Protein AF-A0A4R4U5Y3-F1 (afdb_monomer_lite)

Structure (mmCIF, N/CA/C/O backbone):
data_AF-A0A4R4U5Y3-F1
#
_entry.id   AF-A0A4R4U5Y3-F1
#
loop_
_atom_site.group_PDB
_atom_site.id
_atom_site.type_symbol
_atom_site.label_atom_id
_atom_site.label_alt_id
_atom_site.label_comp_id
_atom_site.label_asym_id
_atom_site.label_entity_id
_atom_site.label_seq_id
_atom_site.pdbx_PDB_ins_code
_atom_site.Cartn_x
_atom_site.Cartn_y
_atom_site.Cartn_z
_atom_site.occupancy
_atom_site.B_iso_or_equiv
_atom_site.auth_seq_id
_atom_site.auth_comp_id
_atom_site.auth_asym_id
_atom_site.auth_atom_id
_atom_site.pdbx_PDB_model_num
ATOM 1 N N . MET A 1 1 ? 11.637 7.523 0.044 1.00 43.84 1 MET A N 1
ATOM 2 C CA . MET A 1 1 ? 11.996 8.272 -1.192 1.00 43.84 1 MET A CA 1
ATOM 3 C C . MET A 1 1 ? 10.983 7.950 -2.292 1.00 43.84 1 MET A C 1
ATOM 5 O O . MET A 1 1 ? 10.682 6.785 -2.501 1.00 43.84 1 MET A O 1
ATOM 9 N N . THR A 1 2 ? 10.371 8.948 -2.945 1.00 49.78 2 THR A N 1
ATOM 10 C CA . THR A 1 2 ? 9.239 8.709 -3.867 1.00 49.78 2 THR A CA 1
ATOM 11 C C . THR A 1 2 ? 9.699 8.485 -5.299 1.00 49.78 2 THR A C 1
ATOM 13 O O . THR A 1 2 ? 10.285 9.384 -5.891 1.00 49.78 2 THR A O 1
ATOM 16 N N . THR A 1 3 ? 9.342 7.348 -5.886 1.00 54.62 3 THR A N 1
ATOM 17 C CA . THR A 1 3 ? 9.587 7.031 -7.296 1.00 54.62 3 THR A CA 1
ATOM 18 C C . THR A 1 3 ? 8.399 7.471 -8.179 1.00 54.62 3 THR A C 1
ATOM 20 O O . THR A 1 3 ? 7.391 6.771 -8.195 1.00 54.62 3 THR A O 1
ATOM 23 N N . PRO A 1 4 ? 8.423 8.617 -8.894 1.00 60.88 4 PRO A N 1
ATOM 24 C CA . PRO A 1 4 ? 7.321 9.081 -9.745 1.00 60.88 4 PRO A CA 1
ATOM 25 C C . PRO A 1 4 ? 7.152 8.284 -11.045 1.00 60.88 4 PRO A C 1
ATOM 27 O O . PRO A 1 4 ? 6.070 8.320 -11.642 1.00 60.88 4 PRO A O 1
ATOM 30 N N . HIS A 1 5 ? 8.176 7.550 -11.487 1.00 66.00 5 HIS A N 1
ATOM 31 C CA . HIS A 1 5 ? 8.133 6.835 -12.757 1.00 66.00 5 HIS A CA 1
ATOM 32 C C . HIS A 1 5 ? 8.669 5.411 -12.635 1.00 66.00 5 HIS A C 1
ATOM 34 O O . HIS A 1 5 ? 9.727 5.165 -12.059 1.00 66.00 5 HIS A O 1
ATOM 40 N N . LEU A 1 6 ? 7.936 4.468 -13.220 1.00 73.81 6 LEU A N 1
ATOM 41 C CA . LEU A 1 6 ? 8.392 3.098 -13.410 1.00 73.81 6 LEU A CA 1
ATOM 42 C C . LEU A 1 6 ? 8.725 2.919 -14.882 1.00 73.81 6 LEU A C 1
ATOM 44 O O . LEU A 1 6 ? 7.909 3.244 -15.744 1.00 73.81 6 LEU A O 1
ATOM 48 N N . ILE A 1 7 ? 9.900 2.382 -15.186 1.00 75.06 7 ILE A N 1
ATOM 49 C CA . ILE A 1 7 ? 10.218 1.969 -16.551 1.00 75.06 7 ILE A CA 1
ATOM 50 C C . ILE A 1 7 ? 10.124 0.459 -16.607 1.00 75.06 7 ILE A C 1
ATOM 52 O O . ILE A 1 7 ? 10.766 -0.237 -15.820 1.00 75.06 7 ILE A O 1
ATOM 56 N N . ARG A 1 8 ? 9.327 -0.045 -17.544 1.00 81.44 8 ARG A N 1
ATOM 57 C CA . ARG A 1 8 ? 9.173 -1.473 -17.797 1.00 81.44 8 ARG A CA 1
ATOM 58 C C . ARG A 1 8 ? 9.559 -1.780 -19.230 1.00 81.44 8 ARG A C 1
ATOM 60 O O . ARG A 1 8 ? 9.204 -1.033 -20.130 1.00 81.44 8 ARG A O 1
ATOM 67 N N . GLY A 1 9 ? 10.221 -2.901 -19.462 1.00 79.31 9 GLY A N 1
ATOM 68 C CA . GLY A 1 9 ? 10.501 -3.350 -20.819 1.00 79.31 9 GLY A CA 1
ATOM 69 C C . GLY A 1 9 ? 10.700 -4.853 -20.900 1.00 79.31 9 GLY A C 1
ATOM 70 O O . GLY A 1 9 ? 11.025 -5.511 -19.906 1.00 79.31 9 GLY A O 1
ATOM 71 N N . THR A 1 10 ? 10.458 -5.401 -22.086 1.00 81.50 10 THR A N 1
ATOM 72 C CA . THR A 1 10 ? 10.591 -6.836 -22.352 1.00 81.50 10 THR A CA 1
ATOM 73 C C . THR A 1 10 ? 12.042 -7.167 -22.667 1.00 81.50 10 THR A C 1
ATOM 75 O O . THR A 1 10 ? 12.634 -6.581 -23.571 1.00 81.50 10 THR A O 1
ATOM 78 N N . VAL A 1 11 ? 12.613 -8.120 -21.932 1.00 77.62 11 VAL A N 1
ATOM 79 C CA . VAL A 1 11 ? 13.989 -8.571 -22.160 1.00 77.62 11 VAL A CA 1
ATOM 80 C C . VAL A 1 11 ? 14.019 -9.481 -23.395 1.00 77.62 11 VAL A C 1
ATOM 82 O O . VAL A 1 11 ? 13.222 -10.426 -23.443 1.00 77.62 11 VAL A O 1
ATOM 85 N N . PRO A 1 12 ? 14.912 -9.242 -24.378 1.00 75.69 12 PRO A N 1
ATOM 86 C CA . PRO A 1 12 ? 15.042 -10.107 -25.546 1.00 75.69 12 PRO A CA 1
ATOM 87 C C . PRO A 1 12 ? 15.256 -11.574 -25.155 1.00 75.69 12 PRO A C 1
ATOM 89 O O . PRO A 1 12 ? 15.931 -11.849 -24.157 1.00 75.69 12 PRO A O 1
ATOM 92 N N . PRO A 1 13 ? 14.713 -12.531 -25.929 1.00 75.94 13 PRO A N 1
ATOM 93 C CA . PRO A 1 13 ? 14.788 -13.948 -25.590 1.00 75.94 13 PRO A CA 1
ATOM 94 C C . PRO A 1 13 ? 16.227 -14.468 -25.513 1.00 75.94 13 PRO A C 1
ATOM 96 O O . PRO A 1 13 ? 16.478 -15.349 -24.689 1.00 75.94 13 PRO A O 1
ATOM 99 N N . ASP A 1 14 ? 17.131 -13.867 -26.291 1.00 79.19 14 ASP A N 1
ATOM 100 C CA . ASP A 1 14 ? 18.541 -14.248 -26.437 1.00 79.19 14 ASP A CA 1
ATOM 101 C C . ASP A 1 14 ? 19.476 -13.468 -25.495 1.00 79.19 14 ASP A C 1
ATOM 103 O O . ASP A 1 14 ? 20.690 -13.662 -25.504 1.00 79.19 14 ASP A O 1
ATOM 107 N N . SER A 1 15 ? 18.932 -12.557 -24.678 1.00 69.81 15 SER A N 1
ATOM 108 C CA . SER A 1 15 ? 19.740 -11.742 -23.772 1.00 69.81 15 SER A CA 1
ATOM 109 C C . SER A 1 15 ? 20.135 -12.535 -22.519 1.00 69.81 15 SER A C 1
ATOM 111 O O . SER A 1 15 ? 19.254 -13.069 -21.835 1.00 69.81 15 SER A O 1
ATOM 113 N N . PRO A 1 16 ? 21.425 -12.555 -22.126 1.00 72.12 16 PRO A N 1
ATOM 114 C CA . PRO A 1 16 ? 21.863 -13.201 -20.886 1.00 72.12 16 PRO A CA 1
ATOM 115 C C . PRO A 1 16 ? 21.221 -12.569 -19.639 1.00 72.12 16 PRO A C 1
ATOM 117 O O . PRO A 1 16 ? 21.043 -13.235 -18.620 1.00 72.12 16 PRO A O 1
ATOM 120 N N . LEU A 1 17 ? 20.771 -11.311 -19.735 1.00 71.56 17 LEU A N 1
ATOM 121 C CA . LEU A 1 17 ? 20.049 -10.614 -18.667 1.00 71.56 17 LEU A CA 1
ATOM 122 C C . LEU A 1 17 ? 18.703 -11.262 -18.328 1.00 71.56 17 LEU A C 1
ATOM 124 O O . LEU A 1 17 ? 18.177 -11.029 -17.243 1.00 71.56 17 LEU A O 1
ATOM 128 N N . ARG A 1 18 ? 18.156 -12.110 -19.206 1.00 75.75 18 ARG A N 1
ATOM 129 C CA . ARG A 1 18 ? 16.898 -12.823 -18.965 1.00 75.75 18 ARG A CA 1
ATOM 130 C C . ARG A 1 18 ? 16.988 -13.805 -17.795 1.00 75.75 18 ARG A C 1
ATOM 132 O O . ARG A 1 18 ? 15.976 -14.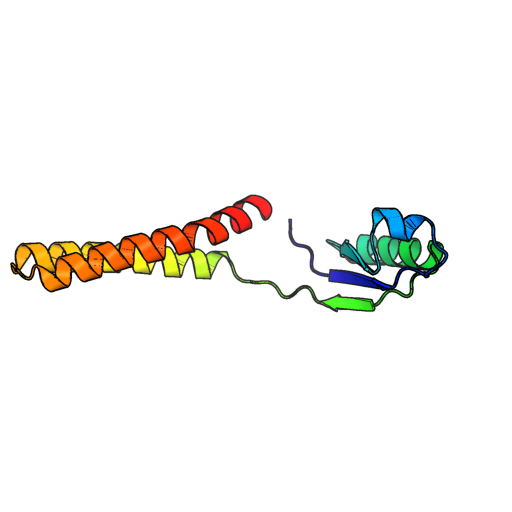069 -17.152 1.00 75.75 18 ARG A O 1
ATOM 139 N N . GLN A 1 19 ? 18.185 -14.319 -17.500 1.00 72.69 19 GLN A N 1
ATOM 140 C CA . GLN A 1 19 ? 18.415 -15.184 -16.338 1.00 72.69 19 GLN A CA 1
ATOM 141 C C . GLN A 1 19 ? 18.380 -14.403 -15.015 1.00 72.69 19 GLN A C 1
ATOM 143 O O . GLN A 1 19 ? 18.002 -14.960 -13.992 1.00 72.69 19 GLN A O 1
ATOM 148 N N . LEU A 1 20 ? 18.731 -13.112 -15.046 1.00 71.06 20 LEU A N 1
ATOM 149 C CA . LEU A 1 20 ? 18.812 -12.237 -13.871 1.00 71.06 20 LEU A CA 1
ATOM 150 C C . LEU A 1 20 ? 17.524 -11.434 -13.640 1.00 71.06 20 LEU A C 1
ATOM 152 O O . LEU A 1 20 ? 16.992 -11.415 -12.537 1.00 71.06 20 LEU A O 1
ATOM 156 N N . ALA A 1 21 ? 17.012 -10.775 -14.680 1.00 68.06 21 ALA A N 1
ATOM 157 C CA . ALA A 1 21 ? 15.851 -9.883 -14.610 1.00 68.06 21 ALA A CA 1
ATOM 158 C C . ALA A 1 21 ? 14.531 -10.570 -15.009 1.00 68.06 21 ALA A C 1
ATOM 160 O O . ALA A 1 21 ? 13.465 -9.954 -14.988 1.00 68.06 21 ALA A O 1
ATOM 161 N N . GLY A 1 22 ? 14.582 -11.842 -15.413 1.00 78.12 22 GLY A N 1
ATOM 162 C CA . GLY A 1 22 ? 13.431 -12.555 -15.952 1.00 78.12 22 GLY A CA 1
ATOM 163 C C . GLY A 1 22 ? 13.008 -12.033 -17.329 1.00 78.12 22 GLY A C 1
ATOM 164 O O . GLY A 1 22 ? 13.799 -11.506 -18.108 1.00 78.12 22 GLY A O 1
ATOM 165 N N . ARG A 1 23 ? 11.725 -12.209 -17.667 1.00 78.56 23 ARG A N 1
ATOM 166 C CA . ARG A 1 23 ? 11.174 -11.814 -18.981 1.00 78.56 23 ARG A CA 1
ATOM 167 C C . ARG A 1 23 ? 10.932 -10.307 -19.108 1.00 78.56 23 ARG A C 1
ATOM 169 O O . ARG A 1 23 ? 10.837 -9.802 -20.222 1.00 78.56 23 ARG A O 1
ATOM 176 N N . THR A 1 24 ? 10.807 -9.604 -17.986 1.00 77.00 24 THR A N 1
ATOM 177 C CA . THR A 1 24 ? 10.497 -8.174 -17.948 1.00 77.00 24 THR A CA 1
ATOM 178 C C . THR A 1 24 ? 11.339 -7.489 -16.889 1.00 77.00 24 THR A C 1
ATOM 180 O O . THR A 1 24 ? 11.229 -7.839 -15.717 1.00 77.00 24 THR A O 1
ATOM 183 N N . ALA A 1 25 ? 12.109 -6.480 -17.285 1.00 76.88 25 ALA A N 1
ATOM 184 C CA . ALA A 1 25 ? 12.829 -5.624 -16.353 1.00 76.88 25 ALA A CA 1
ATOM 185 C C . ALA A 1 25 ? 11.925 -4.454 -15.945 1.00 76.88 25 ALA A C 1
ATOM 187 O O . ALA A 1 25 ? 11.316 -3.823 -16.812 1.00 76.88 25 ALA A O 1
ATOM 188 N N . THR A 1 26 ? 11.827 -4.185 -14.640 1.00 78.81 26 THR A N 1
ATOM 189 C CA . THR A 1 26 ? 11.132 -3.009 -14.096 1.00 78.81 26 THR A CA 1
ATOM 190 C C . THR A 1 26 ? 12.100 -2.242 -13.210 1.00 78.81 26 THR A C 1
ATOM 192 O O . THR A 1 26 ? 12.661 -2.826 -12.286 1.00 78.81 26 THR A O 1
ATOM 195 N N . LEU A 1 27 ? 12.311 -0.961 -13.503 1.00 76.88 27 LEU A N 1
ATOM 196 C CA . LEU A 1 27 ? 13.257 -0.111 -12.786 1.00 76.88 27 LEU A CA 1
ATOM 197 C C . LEU A 1 27 ? 12.543 1.135 -12.240 1.00 76.88 27 LEU A C 1
ATOM 199 O O . LEU A 1 27 ? 11.832 1.802 -13.001 1.00 76.88 27 LEU A O 1
ATOM 203 N N . PRO A 1 28 ? 12.720 1.455 -10.944 1.00 77.56 28 PRO A N 1
ATOM 204 C CA . PRO A 1 28 ? 12.252 2.708 -10.374 1.00 77.56 28 PRO A CA 1
ATOM 205 C C . PRO A 1 28 ? 13.117 3.889 -10.849 1.00 77.56 28 PRO A C 1
ATOM 207 O O . PRO A 1 28 ? 14.341 3.768 -10.946 1.00 77.56 28 PRO A O 1
ATOM 210 N N . ALA A 1 29 ? 12.480 5.027 -11.137 1.00 74.56 29 ALA A N 1
ATOM 211 C CA . ALA A 1 29 ? 13.129 6.318 -11.344 1.00 74.56 29 ALA A CA 1
ATOM 212 C C . ALA A 1 29 ? 12.492 7.408 -10.460 1.00 74.56 29 ALA A C 1
ATOM 214 O O . ALA A 1 29 ? 11.294 7.685 -10.566 1.00 74.56 29 ALA A O 1
ATOM 215 N N . GLU A 1 30 ? 13.305 7.999 -9.586 1.00 74.88 30 GLU A N 1
ATOM 216 C CA . GLU A 1 30 ? 12.970 9.020 -8.585 1.00 74.88 30 GLU A CA 1
ATOM 217 C C . GLU A 1 30 ? 12.824 10.427 -9.179 1.00 74.88 30 GLU A C 1
ATOM 219 O O . GLU A 1 30 ? 12.038 11.235 -8.684 1.00 74.88 30 GLU A O 1
ATOM 224 N N . ASP A 1 31 ? 13.513 10.704 -10.285 1.00 77.69 31 ASP A N 1
ATOM 225 C CA . ASP A 1 31 ? 13.469 11.984 -10.984 1.00 77.69 31 ASP A CA 1
ATOM 226 C C . ASP A 1 31 ? 13.624 11.827 -12.513 1.00 77.69 31 ASP A C 1
ATOM 228 O O . ASP A 1 31 ? 13.848 10.735 -13.046 1.00 77.69 31 ASP A O 1
ATOM 232 N N . LEU A 1 32 ? 13.441 12.931 -13.248 1.00 79.19 32 LEU A N 1
ATOM 233 C CA . LEU A 1 32 ? 13.557 12.955 -14.712 1.00 79.19 32 LEU A CA 1
ATOM 234 C C . LEU A 1 32 ? 14.984 12.649 -15.220 1.00 79.19 32 LEU A C 1
ATOM 236 O O . LEU A 1 32 ? 15.101 11.929 -16.218 1.00 79.19 32 LEU A O 1
ATOM 240 N N . PRO A 1 33 ? 16.069 13.141 -14.586 1.00 83.81 33 PRO A N 1
ATOM 241 C CA . PRO A 1 33 ? 17.432 12.735 -14.936 1.00 83.81 33 PRO A CA 1
ATOM 242 C C . PRO A 1 33 ? 17.667 11.222 -14.828 1.00 83.81 33 PRO A C 1
ATOM 244 O O . PRO A 1 33 ? 18.160 10.608 -15.782 1.00 83.81 33 PRO A O 1
ATOM 247 N N . GLN A 1 34 ? 17.256 10.610 -13.718 1.00 81.88 34 GLN A N 1
ATOM 248 C CA . GLN A 1 34 ? 17.383 9.178 -13.469 1.00 81.88 34 GLN A CA 1
ATOM 249 C C . GLN A 1 34 ? 16.505 8.383 -14.437 1.00 81.88 34 GLN A C 1
ATOM 251 O O . GLN A 1 34 ? 16.950 7.374 -14.983 1.00 81.88 34 GLN A O 1
ATOM 256 N N . LEU A 1 35 ? 15.299 8.866 -14.751 1.00 82.31 35 LEU A N 1
ATOM 257 C CA . LEU A 1 35 ? 14.452 8.278 -15.790 1.00 82.31 35 LEU A CA 1
ATOM 258 C C . LEU A 1 35 ? 15.187 8.219 -17.139 1.00 82.31 35 LEU A C 1
ATOM 260 O O . LEU A 1 35 ? 15.222 7.170 -17.785 1.00 82.31 35 LEU A O 1
ATOM 264 N N . ALA A 1 36 ? 15.806 9.322 -17.564 1.00 85.06 36 ALA A N 1
ATOM 265 C CA . ALA A 1 36 ? 16.535 9.383 -18.829 1.00 85.06 36 ALA A CA 1
ATOM 266 C C . ALA A 1 36 ? 17.772 8.466 -18.847 1.00 85.06 36 ALA A C 1
ATOM 268 O O . ALA A 1 36 ? 18.137 7.926 -19.896 1.00 85.06 36 ALA A O 1
ATOM 269 N N . GLU A 1 37 ? 18.439 8.279 -17.711 1.00 88.00 37 GLU A N 1
ATOM 270 C CA . GLU A 1 37 ? 19.533 7.317 -17.567 1.00 88.00 37 GLU A CA 1
ATOM 271 C C . GLU A 1 37 ? 19.039 5.871 -17.675 1.00 88.00 37 GLU A C 1
ATOM 273 O O . GLU A 1 37 ? 19.519 5.128 -18.532 1.00 88.00 37 GLU A O 1
ATOM 278 N N . ARG A 1 38 ? 18.001 5.503 -16.919 1.00 83.50 38 ARG A N 1
ATOM 279 C CA . ARG A 1 38 ? 17.400 4.161 -16.953 1.00 83.50 38 ARG A CA 1
ATOM 280 C C . ARG A 1 38 ? 16.834 3.797 -18.329 1.00 83.50 38 ARG A C 1
ATOM 282 O O . ARG A 1 38 ? 17.024 2.677 -18.799 1.00 83.50 38 ARG A O 1
ATOM 289 N N . VAL A 1 39 ? 16.214 4.747 -19.035 1.00 84.62 39 VAL A N 1
ATOM 290 C CA . VAL A 1 39 ? 15.776 4.550 -20.431 1.00 84.62 39 VAL A CA 1
ATOM 291 C C . VAL A 1 39 ? 16.970 4.261 -21.346 1.00 84.62 39 VAL A C 1
ATOM 293 O O . VAL A 1 39 ? 16.883 3.383 -22.208 1.00 84.62 39 VAL A O 1
ATOM 296 N N . ARG A 1 40 ? 18.096 4.964 -21.169 1.00 87.62 40 ARG A N 1
ATOM 297 C CA . ARG A 1 40 ? 19.319 4.718 -21.951 1.00 87.62 40 ARG A CA 1
ATOM 298 C C . ARG A 1 40 ? 19.920 3.347 -21.644 1.00 87.62 40 ARG A C 1
ATOM 300 O O . ARG A 1 40 ? 20.314 2.658 -22.581 1.00 87.62 40 ARG A O 1
ATOM 307 N N . GLU A 1 41 ? 19.957 2.932 -20.381 1.00 84.81 41 GLU A N 1
ATOM 308 C CA . GLU A 1 41 ? 20.418 1.595 -19.976 1.00 84.81 41 GLU A CA 1
ATOM 309 C C . GLU A 1 41 ? 19.579 0.482 -20.613 1.00 84.81 41 GLU A C 1
ATOM 311 O O . GLU A 1 41 ? 20.131 -0.448 -21.199 1.00 84.81 41 GLU A O 1
ATOM 316 N N . MET A 1 42 ? 18.249 0.607 -20.578 1.00 84.25 42 MET A N 1
ATOM 317 C CA . MET A 1 42 ? 17.351 -0.388 -21.171 1.00 84.25 42 MET A CA 1
ATOM 318 C C . MET A 1 42 ? 17.514 -0.463 -22.690 1.00 84.25 42 MET A C 1
ATOM 320 O O . MET A 1 42 ? 17.649 -1.559 -23.233 1.00 84.25 42 MET A O 1
ATOM 324 N N . ARG A 1 43 ? 17.637 0.680 -23.376 1.00 83.69 43 ARG A N 1
ATOM 325 C CA . ARG A 1 43 ? 17.922 0.684 -24.821 1.00 83.69 43 ARG A CA 1
ATOM 326 C C . ARG A 1 43 ? 19.282 0.070 -25.157 1.00 83.69 43 ARG A C 1
ATOM 328 O O . ARG A 1 43 ? 19.373 -0.663 -26.135 1.00 83.69 43 ARG A O 1
ATOM 335 N N . ARG A 1 44 ? 20.327 0.306 -24.350 1.00 85.81 44 ARG A N 1
ATOM 336 C CA . ARG A 1 44 ? 21.638 -0.364 -24.515 1.00 85.81 44 ARG A CA 1
ATOM 337 C C . ARG A 1 44 ? 21.532 -1.880 -24.345 1.00 85.81 44 ARG A C 1
ATOM 339 O O . ARG A 1 44 ? 22.241 -2.612 -25.023 1.00 85.81 44 ARG A O 1
ATOM 346 N N . ALA A 1 45 ? 20.630 -2.344 -23.483 1.00 78.69 45 ALA A N 1
ATOM 347 C CA . ALA A 1 45 ? 20.315 -3.760 -23.302 1.00 78.69 45 ALA A CA 1
ATOM 348 C C . ALA A 1 45 ? 19.365 -4.328 -24.380 1.00 78.69 45 ALA A C 1
ATOM 350 O O . ALA A 1 45 ? 18.916 -5.469 -24.255 1.00 78.69 45 ALA A O 1
ATOM 351 N N . ASN A 1 46 ? 19.063 -3.550 -25.428 1.00 80.56 46 ASN A N 1
ATOM 352 C CA . ASN A 1 46 ? 18.117 -3.884 -26.494 1.00 80.56 46 ASN A CA 1
ATOM 353 C C . ASN A 1 46 ? 16.692 -4.175 -25.976 1.00 80.56 46 ASN A C 1
ATOM 355 O O . ASN A 1 46 ? 15.958 -4.984 -26.539 1.00 80.56 46 ASN A O 1
ATOM 359 N N . ILE A 1 47 ? 16.317 -3.533 -24.868 1.00 82.69 47 ILE A N 1
ATOM 360 C CA . ILE A 1 47 ? 14.992 -3.591 -24.251 1.00 82.69 47 ILE A CA 1
ATOM 361 C C . ILE A 1 47 ? 14.222 -2.345 -24.682 1.00 82.69 47 ILE A C 1
ATOM 363 O O . ILE A 1 47 ? 14.717 -1.232 -24.500 1.00 82.69 47 ILE A O 1
ATOM 367 N N . ASP A 1 48 ? 13.002 -2.518 -25.193 1.00 82.56 48 ASP A N 1
ATOM 368 C CA . ASP A 1 48 ? 12.110 -1.395 -25.501 1.00 82.56 48 ASP A CA 1
ATOM 369 C C . ASP A 1 48 ? 11.437 -0.876 -24.211 1.00 82.56 48 ASP A C 1
ATOM 371 O O . ASP A 1 48 ? 10.696 -1.634 -23.566 1.00 82.56 48 ASP A O 1
ATOM 375 N N . PRO A 1 49 ? 11.733 0.360 -23.758 1.00 81.06 49 PRO A N 1
ATOM 376 C CA . PRO A 1 49 ? 11.259 0.864 -22.478 1.00 81.06 49 PRO A CA 1
ATOM 377 C C . PRO A 1 49 ? 9.905 1.572 -22.606 1.00 81.06 49 PRO A C 1
ATOM 379 O O . PRO A 1 49 ? 9.767 2.585 -23.290 1.00 81.06 49 PRO A O 1
ATOM 382 N N . VAL A 1 50 ? 8.926 1.103 -21.840 1.00 81.94 50 VAL A N 1
ATOM 383 C CA . VAL A 1 50 ? 7.630 1.748 -21.615 1.00 81.94 50 VAL A CA 1
ATOM 384 C C . VAL A 1 50 ? 7.668 2.472 -20.273 1.00 81.94 50 VAL A C 1
ATOM 386 O O . VAL A 1 50 ? 7.897 1.858 -19.227 1.00 81.94 50 VAL A O 1
ATOM 389 N N . VAL A 1 51 ? 7.430 3.784 -20.295 1.00 80.25 51 VAL A N 1
ATOM 390 C CA . VAL A 1 51 ? 7.324 4.600 -19.079 1.00 80.25 51 VAL A CA 1
ATOM 391 C C . VAL A 1 51 ? 5.897 4.517 -18.549 1.00 80.25 51 VAL A C 1
ATOM 393 O O . VAL A 1 51 ? 4.939 4.852 -19.244 1.00 80.25 51 VAL A O 1
ATOM 396 N N . LEU A 1 52 ? 5.763 4.078 -17.305 1.00 77.56 52 LEU A N 1
ATOM 397 C CA . LEU A 1 52 ? 4.508 3.983 -16.579 1.00 77.56 52 LEU A CA 1
ATOM 398 C C . LEU A 1 52 ? 4.500 5.042 -15.467 1.00 77.56 52 LEU A C 1
ATOM 400 O O . LEU A 1 52 ? 5.482 5.162 -14.725 1.00 77.56 52 LEU A O 1
ATOM 404 N N . PRO A 1 53 ? 3.408 5.808 -15.307 1.00 68.50 53 PRO A N 1
ATOM 405 C CA . PRO A 1 53 ? 3.261 6.670 -14.145 1.00 68.50 53 PRO A CA 1
ATOM 406 C C . PRO A 1 53 ? 3.159 5.797 -12.890 1.00 68.50 53 PRO A C 1
ATOM 408 O O . PRO A 1 53 ? 2.294 4.922 -12.801 1.00 68.50 53 PRO A O 1
ATOM 411 N N . ALA A 1 54 ? 4.023 6.035 -11.903 1.00 67.69 54 ALA A N 1
ATOM 412 C CA . ALA A 1 54 ? 3.864 5.411 -10.599 1.00 67.69 54 ALA A CA 1
ATOM 413 C C . ALA A 1 54 ? 2.713 6.122 -9.875 1.00 67.69 54 ALA A C 1
ATOM 415 O O . ALA A 1 54 ? 2.807 7.300 -9.517 1.00 67.69 54 ALA A O 1
ATOM 416 N N . ARG A 1 55 ? 1.576 5.440 -9.702 1.00 66.50 55 ARG A N 1
ATOM 417 C CA . ARG A 1 55 ? 0.435 6.027 -8.994 1.00 66.50 55 ARG A CA 1
ATOM 418 C C . ARG A 1 55 ? 0.776 6.120 -7.509 1.00 66.50 55 ARG A C 1
ATOM 420 O O . ARG A 1 55 ? 0.953 5.098 -6.853 1.00 66.50 55 ARG A O 1
ATOM 427 N N . ARG A 1 56 ? 0.831 7.343 -6.976 1.00 64.81 56 ARG A N 1
ATOM 428 C CA . ARG A 1 56 ? 1.019 7.564 -5.538 1.00 64.81 56 ARG A CA 1
ATOM 429 C C . ARG A 1 56 ? -0.187 7.023 -4.780 1.00 64.81 56 ARG A C 1
ATOM 431 O O . ARG A 1 56 ? -1.309 7.493 -4.977 1.00 64.81 56 ARG A O 1
ATOM 438 N N . ILE A 1 57 ? 0.057 6.046 -3.916 1.00 70.81 57 ILE A N 1
ATOM 439 C CA . ILE A 1 57 ? -0.914 5.615 -2.916 1.00 70.81 57 ILE A CA 1
ATOM 440 C C . ILE A 1 57 ? -0.741 6.555 -1.719 1.00 70.81 57 ILE A C 1
ATOM 442 O O . ILE A 1 57 ? 0.375 6.697 -1.219 1.00 70.81 57 ILE A O 1
ATOM 446 N N . PRO A 1 58 ? -1.797 7.248 -1.269 1.00 76.69 58 PRO A N 1
ATOM 447 C CA . PRO A 1 58 ? -1.683 8.183 -0.162 1.00 76.69 58 PRO A CA 1
ATOM 448 C C . PRO A 1 58 ? -1.667 7.407 1.167 1.00 76.69 58 PRO A C 1
ATOM 450 O O . PRO A 1 58 ? -2.667 7.338 1.876 1.00 76.69 58 PRO A O 1
ATOM 453 N N . TRP A 1 59 ? -0.529 6.795 1.506 1.00 77.69 59 TRP A N 1
ATOM 454 C CA . TRP A 1 59 ? -0.389 5.924 2.680 1.00 77.69 59 TRP A CA 1
ATOM 455 C C . TRP A 1 59 ? -0.660 6.636 4.006 1.00 77.69 59 TRP A C 1
ATOM 457 O O . TRP A 1 59 ? -1.289 6.060 4.888 1.00 77.69 59 TRP A O 1
ATOM 467 N N . THR A 1 60 ? -0.260 7.903 4.145 1.00 76.62 60 THR A N 1
ATOM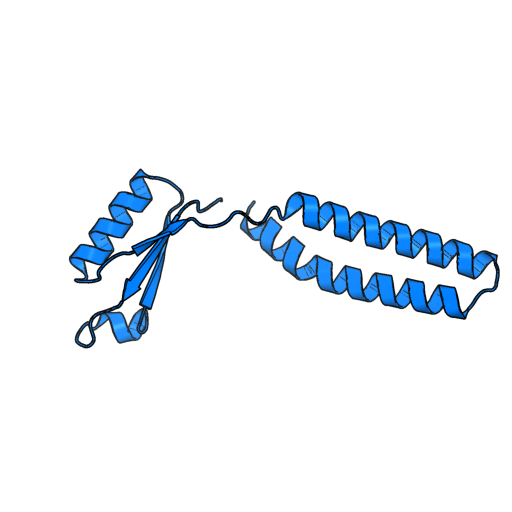 468 C CA . THR A 1 60 ? -0.464 8.686 5.375 1.00 76.62 60 THR A CA 1
ATOM 469 C C . THR A 1 60 ? -1.944 8.855 5.746 1.00 76.62 60 THR A C 1
ATOM 471 O O . THR A 1 60 ? -2.307 8.482 6.862 1.00 76.62 60 THR A O 1
ATOM 474 N N . PRO A 1 61 ? -2.843 9.354 4.871 1.00 82.38 61 PRO A N 1
ATOM 475 C CA . PRO A 1 61 ? -4.262 9.444 5.218 1.00 82.38 61 PRO A CA 1
ATOM 476 C C . PRO A 1 61 ? -4.922 8.070 5.397 1.00 82.38 61 PRO A C 1
ATOM 478 O O . PRO A 1 61 ? -5.837 7.947 6.211 1.00 82.38 61 PRO A O 1
ATOM 481 N N . ILE A 1 62 ? -4.447 7.024 4.709 1.00 82.19 62 ILE A N 1
ATOM 482 C CA . ILE A 1 62 ? -4.909 5.648 4.953 1.00 82.19 62 ILE A CA 1
ATOM 483 C C . ILE A 1 62 ? -4.537 5.219 6.381 1.00 82.19 62 ILE A C 1
ATOM 485 O O . ILE A 1 62 ? -5.406 4.761 7.120 1.00 82.19 62 ILE A O 1
ATOM 489 N N . ALA A 1 63 ? -3.288 5.438 6.805 1.00 76.44 63 ALA A N 1
ATOM 490 C CA . ALA A 1 63 ? -2.822 5.131 8.158 1.00 76.44 63 ALA A CA 1
ATOM 491 C C . ALA A 1 63 ? -3.638 5.865 9.230 1.00 76.44 63 ALA A C 1
ATOM 493 O O . ALA A 1 63 ? -4.070 5.250 10.204 1.00 76.44 63 ALA A O 1
ATOM 494 N N . VAL A 1 64 ? -3.907 7.159 9.024 1.00 83.50 64 VAL A N 1
ATOM 495 C CA . VAL A 1 64 ? -4.739 7.968 9.932 1.00 83.50 64 VAL A CA 1
ATOM 496 C C . VAL A 1 64 ? -6.158 7.408 10.023 1.00 83.50 64 VAL A C 1
ATOM 498 O O . VAL A 1 64 ? -6.707 7.308 11.117 1.00 83.50 64 VAL A O 1
ATOM 501 N N . THR A 1 65 ? -6.740 6.994 8.897 1.00 81.81 65 THR A N 1
ATOM 502 C CA . THR A 1 65 ? -8.097 6.430 8.861 1.00 81.81 65 THR A CA 1
ATOM 503 C C . THR A 1 65 ? -8.165 5.090 9.594 1.00 81.81 65 THR A C 1
ATOM 505 O O . THR A 1 65 ? -9.087 4.866 10.377 1.00 81.81 65 THR A O 1
ATOM 508 N N . VAL A 1 66 ? -7.171 4.216 9.403 1.00 82.00 66 VAL A N 1
ATOM 509 C CA . VAL A 1 66 ? -7.088 2.937 10.127 1.00 82.00 66 VAL A CA 1
ATOM 510 C C . VAL A 1 66 ? -6.905 3.174 11.626 1.00 82.00 66 VAL A C 1
ATOM 512 O O . VAL A 1 66 ? -7.631 2.581 12.422 1.00 82.00 66 VAL A O 1
ATOM 515 N N . ALA A 1 67 ? -6.013 4.085 12.025 1.00 78.44 67 ALA A N 1
ATOM 516 C CA . ALA A 1 67 ? -5.807 4.436 13.430 1.00 78.44 67 ALA A CA 1
ATOM 517 C C . ALA A 1 67 ? -7.077 5.014 14.083 1.00 78.44 67 ALA A C 1
ATOM 519 O O . ALA A 1 67 ? -7.441 4.613 15.190 1.00 78.44 67 ALA A O 1
ATOM 520 N N . ALA A 1 68 ? -7.795 5.899 13.383 1.00 82.44 68 ALA A N 1
ATOM 521 C CA . ALA A 1 68 ? -9.080 6.426 13.839 1.00 82.44 68 ALA A CA 1
ATOM 522 C C . ALA A 1 68 ? -10.130 5.312 13.993 1.00 82.44 68 ALA A C 1
ATOM 524 O O . ALA A 1 68 ? -10.872 5.296 14.975 1.00 82.44 68 ALA A O 1
ATOM 525 N N . GLY A 1 69 ? -10.149 4.344 13.071 1.00 80.06 69 GLY A N 1
ATOM 526 C CA . GLY A 1 69 ? -10.981 3.147 13.177 1.00 80.06 69 GLY A CA 1
ATOM 527 C C . GLY A 1 69 ? -10.675 2.325 14.432 1.00 80.06 69 GLY A C 1
ATOM 528 O O . GLY A 1 69 ? -11.604 1.899 15.117 1.00 80.06 69 GLY A O 1
ATOM 529 N N . VAL A 1 70 ? -9.392 2.140 14.775 1.00 79.69 70 VAL A N 1
ATOM 530 C CA . VAL A 1 70 ? -8.984 1.400 15.987 1.00 79.69 70 VAL A CA 1
ATOM 531 C C . VAL A 1 70 ? -9.472 2.125 17.236 1.00 79.69 70 VAL A C 1
ATOM 533 O O . VAL A 1 70 ? -10.033 1.495 18.133 1.00 79.69 70 VAL A O 1
ATOM 536 N N . LEU A 1 71 ? -9.306 3.450 17.280 1.00 82.44 71 LEU A N 1
ATOM 537 C CA . LEU A 1 71 ? -9.767 4.271 18.396 1.00 82.44 71 LEU A CA 1
ATOM 538 C C . LEU A 1 71 ? -11.293 4.187 18.562 1.00 82.44 71 LEU A C 1
ATOM 540 O O . LEU A 1 71 ? -11.778 3.974 19.671 1.00 82.44 71 LEU A O 1
ATOM 544 N N . ALA A 1 72 ? -12.048 4.292 17.466 1.00 79.00 72 ALA A N 1
ATOM 545 C CA . ALA A 1 72 ? -13.505 4.168 17.488 1.00 79.00 72 ALA A CA 1
ATOM 546 C C . ALA A 1 72 ? -13.962 2.774 17.953 1.00 79.00 72 ALA A C 1
ATOM 548 O O . ALA A 1 72 ? -14.889 2.662 18.756 1.00 79.00 72 ALA A O 1
ATOM 549 N N . ALA A 1 73 ? -13.289 1.711 17.499 1.00 76.81 73 ALA A N 1
ATOM 550 C CA . ALA A 1 73 ? -13.559 0.349 17.953 1.00 76.81 73 ALA A CA 1
ATOM 551 C C . ALA A 1 73 ? -13.291 0.190 19.460 1.00 76.81 73 ALA A C 1
ATOM 553 O O . ALA A 1 73 ? -14.117 -0.392 20.161 1.00 76.81 73 ALA A O 1
ATOM 554 N N . ALA A 1 74 ? -12.203 0.765 19.980 1.00 74.94 74 ALA A N 1
ATOM 555 C CA . ALA A 1 74 ? -11.892 0.739 21.410 1.00 74.94 74 ALA A CA 1
ATOM 556 C C . ALA A 1 74 ? -12.953 1.470 22.254 1.00 74.94 74 ALA A C 1
ATOM 558 O O . ALA A 1 74 ? -13.402 0.940 23.271 1.00 74.94 74 ALA A O 1
ATOM 559 N N . VAL A 1 75 ? -13.406 2.650 21.813 1.00 82.50 75 VAL A N 1
ATOM 560 C CA . VAL A 1 75 ? -14.484 3.402 22.484 1.00 82.50 75 VAL A CA 1
ATOM 561 C C . VAL A 1 75 ? -15.788 2.600 22.495 1.00 82.50 75 VAL A C 1
ATOM 563 O O . VAL A 1 75 ? -16.432 2.491 23.539 1.00 82.50 75 VAL A O 1
ATOM 566 N N . ASN A 1 76 ? -16.153 1.979 21.370 1.00 77.81 76 ASN A N 1
ATOM 567 C CA . ASN A 1 76 ? -17.343 1.130 21.289 1.00 77.81 76 ASN A CA 1
ATOM 568 C C . ASN A 1 76 ? -17.239 -0.120 22.176 1.00 77.81 76 ASN A C 1
ATOM 570 O O . ASN A 1 76 ? -18.235 -0.504 22.786 1.00 77.81 76 ASN A O 1
ATOM 574 N N . ALA A 1 77 ? -16.057 -0.738 22.286 1.00 74.00 77 ALA A N 1
ATOM 575 C CA . ALA A 1 77 ? -15.831 -1.855 23.203 1.00 74.00 77 ALA A CA 1
ATOM 576 C C . ALA A 1 77 ? -16.064 -1.433 24.660 1.00 74.00 77 ALA A C 1
ATOM 578 O O . ALA A 1 77 ? -16.781 -2.113 25.393 1.00 74.00 77 ALA A O 1
ATOM 579 N N . LEU A 1 78 ? -15.500 -0.290 25.063 1.00 77.19 78 LEU A N 1
ATOM 580 C CA . LEU A 1 78 ? -15.676 0.282 26.400 1.00 77.19 78 LEU A CA 1
ATOM 581 C C . LEU A 1 78 ? -17.148 0.570 26.705 1.00 77.19 78 LEU A C 1
ATOM 583 O O . LEU A 1 78 ? -17.646 0.142 27.744 1.00 77.19 78 LEU A O 1
ATOM 587 N N . ALA A 1 79 ? -17.860 1.226 25.786 1.00 81.06 79 ALA A N 1
ATOM 588 C CA . ALA A 1 79 ? -19.289 1.492 25.937 1.00 81.06 79 ALA A CA 1
ATOM 589 C C . ALA A 1 79 ? -20.105 0.193 26.049 1.00 81.06 79 ALA A C 1
ATOM 591 O O . ALA A 1 79 ? -20.964 0.074 26.917 1.00 81.06 79 ALA A O 1
ATOM 592 N N . ALA A 1 80 ? -19.798 -0.814 25.225 1.00 75.62 80 ALA A N 1
ATOM 593 C CA . ALA A 1 80 ? -20.472 -2.109 25.264 1.00 75.62 80 ALA A CA 1
ATOM 594 C C . ALA A 1 80 ? -20.244 -2.869 26.580 1.00 75.62 80 ALA A C 1
ATOM 596 O O . ALA A 1 80 ? -21.169 -3.518 27.067 1.00 75.62 80 ALA A O 1
ATOM 597 N N . ILE A 1 81 ? -19.040 -2.789 27.159 1.00 75.88 81 ILE A N 1
ATOM 598 C CA . ILE A 1 81 ? -18.726 -3.385 28.466 1.00 75.88 81 ILE A CA 1
ATOM 599 C C . ILE A 1 81 ? -19.512 -2.680 29.576 1.00 75.88 81 ILE A C 1
ATOM 601 O O . ILE A 1 81 ? -20.106 -3.355 30.415 1.00 75.88 81 ILE A O 1
ATOM 605 N N . LEU A 1 82 ? -19.556 -1.344 29.556 1.00 82.62 82 LEU A N 1
ATOM 606 C CA . LEU A 1 82 ? -20.307 -0.548 30.533 1.00 82.62 82 LEU A CA 1
ATOM 607 C C . LEU A 1 82 ? -21.823 -0.804 30.452 1.00 82.62 82 LEU A C 1
ATOM 609 O O . LEU A 1 82 ? -22.483 -0.861 31.485 1.00 82.62 82 LEU A O 1
ATOM 613 N N . ASP A 1 83 ? -22.352 -1.040 29.249 1.00 85.44 83 ASP A N 1
ATOM 614 C CA . ASP A 1 83 ? -23.764 -1.367 28.999 1.00 85.44 83 ASP A CA 1
ATOM 615 C C . ASP A 1 83 ? -24.104 -2.866 29.168 1.00 85.44 83 ASP A C 1
ATOM 617 O O . ASP A 1 83 ? -25.241 -3.276 28.921 1.00 85.44 83 ASP A O 1
ATOM 621 N N . GLY A 1 84 ? -23.135 -3.719 29.522 1.00 78.38 84 GLY A N 1
ATOM 622 C CA . GLY A 1 84 ? -23.343 -5.166 29.676 1.00 78.38 84 GLY A CA 1
ATOM 623 C C . GLY A 1 84 ? -23.637 -5.924 28.369 1.00 78.38 84 GLY A C 1
ATOM 624 O O . GLY A 1 84 ? -24.121 -7.057 28.400 1.00 78.38 84 GLY A O 1
ATOM 625 N N . ARG A 1 85 ? -23.347 -5.338 27.199 1.00 79.06 85 ARG A N 1
ATOM 626 C CA . ARG A 1 85 ? -23.600 -5.936 25.875 1.00 79.06 85 ARG A CA 1
ATOM 627 C C . ARG A 1 85 ? -22.395 -6.748 25.393 1.00 79.06 85 ARG A C 1
ATOM 629 O O . ARG A 1 85 ? -21.606 -6.298 24.561 1.00 79.06 85 ARG A O 1
ATOM 636 N N . THR A 1 86 ? -22.286 -7.989 25.855 1.00 73.69 86 THR A N 1
ATOM 637 C CA . THR A 1 86 ? -21.188 -8.919 25.515 1.00 73.69 86 THR A CA 1
ATOM 638 C C . THR A 1 86 ? -20.996 -9.151 24.011 1.00 73.69 86 THR A C 1
ATOM 640 O O . THR A 1 86 ? -19.860 -9.189 23.543 1.00 73.69 86 THR A O 1
ATOM 643 N N . GLY A 1 87 ? -22.077 -9.238 23.226 1.00 71.12 87 GLY A N 1
ATOM 644 C CA . GLY A 1 87 ? -21.985 -9.407 21.767 1.00 71.12 87 GLY A CA 1
ATOM 645 C C . GLY A 1 87 ? -21.336 -8.216 21.047 1.00 71.12 87 GLY A C 1
ATOM 646 O O . GLY A 1 87 ? -20.561 -8.400 20.110 1.00 71.12 87 GLY A O 1
ATOM 647 N N . ALA A 1 88 ? -21.589 -6.994 21.524 1.00 70.50 88 ALA A N 1
ATOM 648 C CA . ALA A 1 88 ? -20.985 -5.783 20.971 1.00 70.50 88 ALA A CA 1
ATOM 649 C C . ALA A 1 88 ? -19.504 -5.648 21.369 1.00 70.50 88 ALA A C 1
ATOM 651 O O . ALA A 1 88 ? -18.687 -5.234 20.546 1.00 70.50 88 ALA A O 1
ATOM 652 N N . ALA A 1 89 ? -19.135 -6.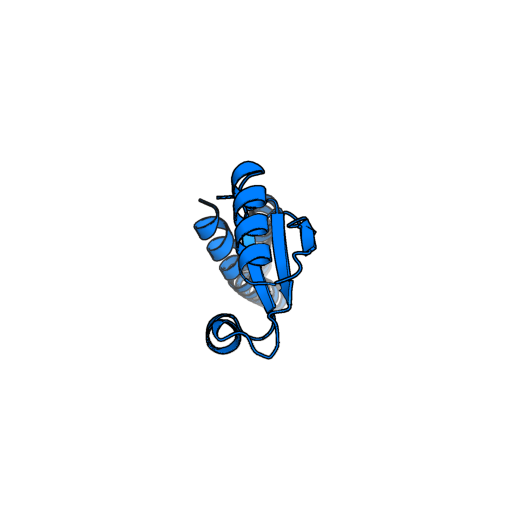078 22.581 1.00 68.38 89 ALA A N 1
ATOM 653 C CA . ALA A 1 89 ? -17.739 -6.126 23.018 1.00 68.38 89 ALA A CA 1
ATOM 654 C C . ALA A 1 89 ? -16.898 -7.094 22.162 1.00 68.38 89 ALA A C 1
ATOM 656 O O . ALA A 1 89 ? -15.775 -6.767 21.777 1.00 68.38 89 ALA A O 1
ATOM 657 N N . LEU A 1 90 ? -17.460 -8.254 21.795 1.00 76.38 90 LEU A N 1
ATOM 658 C CA . LEU A 1 90 ? -16.784 -9.234 20.940 1.00 76.38 90 LEU A CA 1
ATOM 659 C C . LEU A 1 90 ? -16.578 -8.705 19.511 1.00 76.38 90 LEU A C 1
ATOM 661 O O . LEU A 1 90 ? -15.494 -8.848 18.944 1.00 76.38 90 LEU A O 1
ATOM 665 N N . GLY A 1 91 ? -17.595 -8.039 18.952 1.00 74.19 91 GLY A N 1
ATOM 666 C CA . GLY A 1 91 ? -17.499 -7.388 17.643 1.00 74.19 91 GLY A CA 1
ATOM 667 C C . GLY A 1 91 ? -16.442 -6.281 17.613 1.00 74.19 91 GLY A C 1
ATOM 668 O O . GLY A 1 91 ? -15.665 -6.190 16.664 1.00 74.19 91 GLY A O 1
ATOM 669 N N . ALA A 1 92 ? -16.353 -5.485 18.678 1.00 71.69 92 ALA A N 1
ATOM 670 C CA . ALA A 1 92 ? -15.349 -4.437 18.796 1.00 71.69 92 ALA A CA 1
ATOM 671 C C . ALA A 1 92 ? -13.920 -4.999 18.937 1.00 71.69 92 ALA A C 1
ATOM 673 O O . ALA A 1 92 ? -13.000 -4.503 18.285 1.00 71.69 92 ALA A O 1
ATOM 674 N N . ALA A 1 93 ? -13.736 -6.081 19.702 1.00 73.69 93 ALA A N 1
ATOM 675 C CA . ALA A 1 93 ? -12.451 -6.773 19.804 1.00 73.69 93 ALA A CA 1
ATOM 676 C C . ALA A 1 93 ? -11.999 -7.354 18.449 1.00 73.69 93 ALA A C 1
ATOM 678 O O . ALA A 1 93 ? -10.852 -7.164 18.043 1.00 73.69 93 ALA A O 1
ATOM 679 N N . ALA A 1 94 ? -12.908 -7.997 17.708 1.00 77.81 94 ALA A N 1
ATOM 680 C CA . ALA A 1 94 ? -12.618 -8.507 16.367 1.00 77.81 94 ALA A CA 1
ATOM 681 C C . ALA A 1 94 ? -12.247 -7.377 15.388 1.00 77.81 94 ALA A C 1
ATOM 683 O O . ALA A 1 94 ? -11.294 -7.512 14.618 1.00 77.81 94 ALA A O 1
ATOM 684 N N . ALA A 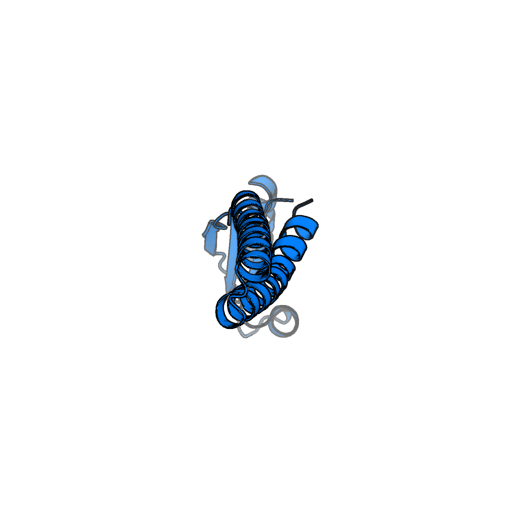1 95 ? -12.947 -6.239 15.453 1.00 76.50 95 ALA A N 1
ATOM 685 C CA . ALA A 1 95 ? -12.628 -5.064 14.648 1.00 76.50 95 ALA A CA 1
ATOM 686 C C . ALA A 1 95 ? -11.223 -4.517 14.954 1.00 76.50 95 ALA A C 1
ATOM 688 O O . ALA A 1 95 ? -10.477 -4.219 14.022 1.00 76.50 95 ALA A O 1
ATOM 689 N N . MET A 1 96 ? -10.824 -4.442 16.231 1.00 74.56 96 MET A N 1
ATOM 690 C CA . MET A 1 96 ? -9.472 -4.010 16.613 1.00 74.56 96 MET A CA 1
ATOM 691 C C . MET A 1 96 ? -8.385 -4.931 16.047 1.00 74.56 96 MET A C 1
ATOM 693 O O . MET A 1 96 ? -7.376 -4.435 15.546 1.00 74.56 96 MET A O 1
ATOM 697 N N . VAL A 1 97 ? -8.591 -6.253 16.070 1.00 83.00 97 VAL A N 1
ATOM 698 C CA . VAL A 1 97 ? -7.636 -7.217 15.493 1.00 83.00 97 VAL A CA 1
ATOM 699 C C . VAL A 1 97 ? -7.516 -7.031 13.980 1.00 83.00 97 VAL A C 1
ATOM 701 O O . VAL A 1 97 ? -6.404 -6.933 13.463 1.00 83.00 97 VAL A O 1
ATOM 704 N N . LEU A 1 98 ? -8.640 -6.929 13.266 1.00 81.75 98 LEU A N 1
ATOM 705 C CA . LEU A 1 98 ? -8.640 -6.730 11.812 1.00 81.75 98 LEU A CA 1
ATOM 706 C C . LEU A 1 98 ? -7.961 -5.417 11.410 1.00 81.75 98 LEU A C 1
ATOM 708 O O . LEU A 1 98 ? -7.172 -5.389 10.466 1.00 81.75 98 LEU A O 1
ATOM 712 N N . LEU A 1 99 ? -8.226 -4.341 12.151 1.00 76.44 99 LEU A N 1
ATOM 713 C CA . LEU A 1 99 ? -7.588 -3.049 11.923 1.00 76.44 99 LEU A CA 1
ATOM 714 C C . LEU A 1 99 ? -6.089 -3.083 12.250 1.00 76.44 99 LEU A C 1
ATOM 716 O O . LEU A 1 99 ? -5.303 -2.489 11.518 1.00 76.44 99 LEU A O 1
ATOM 720 N N . GLY A 1 100 ? -5.677 -3.819 13.286 1.00 76.81 100 GLY A N 1
ATOM 721 C CA . GLY A 1 100 ? -4.265 -4.051 13.597 1.00 76.81 100 GLY A CA 1
ATOM 722 C C . GLY A 1 100 ? -3.531 -4.806 12.484 1.00 76.81 100 GLY A C 1
ATOM 723 O O . GLY A 1 100 ? -2.451 -4.389 12.067 1.00 76.81 100 GLY A O 1
ATOM 724 N N . ILE A 1 101 ? -4.143 -5.863 11.937 1.00 83.56 101 ILE A N 1
ATOM 725 C CA . ILE A 1 101 ? -3.601 -6.607 10.786 1.00 83.56 101 ILE A CA 1
ATOM 726 C C . ILE A 1 101 ? -3.489 -5.696 9.557 1.00 83.56 101 ILE A C 1
ATOM 728 O O . ILE A 1 101 ? -2.477 -5.728 8.861 1.00 83.56 101 ILE A O 1
ATOM 73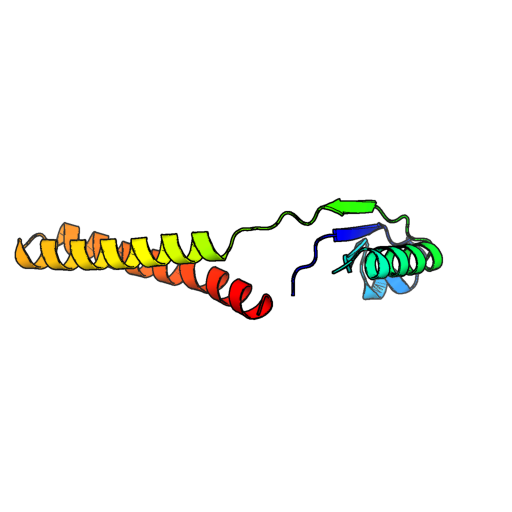2 N N . ALA A 1 102 ? -4.494 -4.853 9.306 1.00 77.69 102 ALA A N 1
ATOM 733 C CA . ALA A 1 102 ? -4.473 -3.897 8.200 1.00 77.69 102 ALA A CA 1
ATOM 734 C C . ALA A 1 102 ? -3.409 -2.798 8.377 1.00 77.69 102 ALA A C 1
ATOM 736 O O . ALA A 1 102 ? -2.879 -2.298 7.385 1.00 77.69 102 ALA A O 1
ATOM 737 N N . LEU A 1 103 ? -3.072 -2.433 9.618 1.00 79.06 103 LEU A N 1
ATOM 738 C CA . LEU A 1 103 ? -2.079 -1.402 9.921 1.00 79.06 103 LEU A CA 1
ATOM 739 C C . LEU A 1 103 ? -0.646 -1.851 9.596 1.00 79.06 103 LEU A C 1
ATOM 741 O O . LEU A 1 103 ? 0.165 -1.027 9.181 1.00 79.06 103 LEU A O 1
ATOM 745 N N . PHE A 1 104 ? -0.342 -3.145 9.724 1.00 78.25 104 PHE A N 1
ATOM 746 C CA . PHE A 1 104 ? 0.994 -3.689 9.463 1.00 78.25 104 PHE A CA 1
ATOM 747 C C . PHE A 1 104 ? 1.546 -3.351 8.059 1.00 78.25 104 PHE A C 1
ATOM 749 O O . PHE A 1 104 ? 2.572 -2.675 7.991 1.00 78.25 104 PHE A O 1
ATOM 756 N N . PRO A 1 105 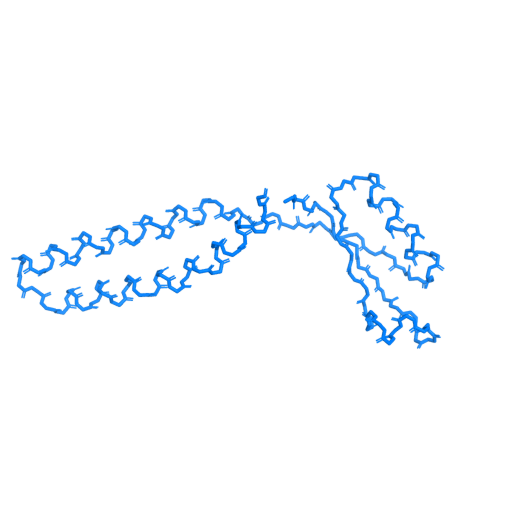? 0.882 -3.701 6.934 1.00 76.06 105 PRO A N 1
ATOM 757 C CA . PRO A 1 105 ? 1.394 -3.386 5.597 1.00 76.06 105 PRO A CA 1
ATOM 758 C C . PRO A 1 105 ? 1.487 -1.878 5.318 1.00 76.06 105 PRO A C 1
ATOM 760 O O . PRO A 1 105 ? 2.331 -1.456 4.524 1.00 76.06 105 PRO A O 1
ATOM 763 N N . ILE A 1 106 ? 0.643 -1.069 5.972 1.00 79.06 106 ILE A N 1
ATOM 764 C CA . ILE A 1 106 ? 0.665 0.395 5.861 1.00 79.06 106 ILE A CA 1
ATOM 765 C C . ILE A 1 106 ? 1.921 0.958 6.533 1.00 79.06 106 ILE A C 1
ATOM 767 O O . ILE A 1 106 ? 2.605 1.795 5.947 1.00 79.06 106 ILE A O 1
ATOM 771 N N . LEU A 1 107 ? 2.239 0.490 7.743 1.00 76.44 107 LEU A N 1
ATOM 772 C CA . LEU A 1 107 ? 3.441 0.907 8.467 1.00 76.44 107 LEU A CA 1
ATOM 773 C C . LEU A 1 107 ? 4.711 0.481 7.730 1.00 76.44 107 LEU A C 1
ATOM 775 O O . LEU A 1 107 ? 5.614 1.300 7.591 1.00 76.44 107 LEU A O 1
ATOM 779 N N . THR A 1 108 ? 4.746 -0.738 7.182 1.00 75.62 108 THR A N 1
ATOM 780 C CA . THR A 1 108 ? 5.878 -1.208 6.369 1.00 75.62 108 THR A CA 1
ATOM 781 C C . THR A 1 108 ? 6.128 -0.299 5.163 1.00 75.62 108 THR A C 1
ATOM 783 O O . THR A 1 108 ? 7.271 0.049 4.885 1.00 75.62 108 THR A O 1
ATOM 786 N N . HIS A 1 109 ? 5.075 0.138 4.463 1.00 71.31 109 HIS A N 1
ATOM 787 C CA . HIS A 1 109 ? 5.231 1.076 3.345 1.00 71.31 109 HIS A CA 1
ATOM 788 C C . HIS A 1 109 ? 5.695 2.464 3.798 1.00 71.31 109 HIS A C 1
ATOM 790 O O . HIS A 1 109 ? 6.572 3.047 3.167 1.00 71.31 109 HIS A O 1
ATOM 796 N N . LEU A 1 110 ? 5.145 2.988 4.898 1.00 70.81 110 LEU A N 1
ATOM 797 C CA . LEU A 1 110 ? 5.559 4.288 5.431 1.00 70.81 110 LEU A CA 1
ATOM 798 C C . LEU A 1 110 ? 7.019 4.303 5.902 1.00 70.81 110 LEU A C 1
ATOM 800 O O . LEU A 1 110 ? 7.658 5.349 5.828 1.00 70.81 110 LEU A O 1
ATOM 804 N N . GLU A 1 111 ? 7.544 3.176 6.386 1.00 69.31 111 GLU A N 1
ATOM 805 C CA . GLU A 1 111 ? 8.953 3.039 6.764 1.00 69.31 111 GLU A CA 1
ATOM 806 C C . GLU A 1 111 ? 9.878 3.042 5.540 1.00 69.31 111 GLU A C 1
ATOM 808 O O . GLU A 1 111 ? 10.908 3.704 5.567 1.00 69.31 111 GLU A O 1
ATOM 813 N N . MET A 1 112 ? 9.483 2.392 4.440 1.00 65.00 112 MET A N 1
ATOM 814 C CA . MET A 1 112 ? 10.233 2.423 3.174 1.00 65.00 112 MET A CA 1
ATOM 815 C C . MET A 1 112 ? 10.234 3.807 2.501 1.00 65.00 112 MET A C 1
ATOM 817 O O . MET A 1 112 ? 11.145 4.138 1.740 1.00 65.00 112 MET A O 1
ATOM 821 N N . ASP A 1 113 ? 9.204 4.616 2.754 1.00 59.41 113 ASP A N 1
ATOM 822 C CA . ASP A 1 113 ? 9.084 5.962 2.196 1.00 59.41 113 ASP A CA 1
ATOM 823 C C . ASP A 1 113 ? 9.908 7.021 2.958 1.00 59.41 113 ASP A C 1
ATOM 825 O O . ASP A 1 113 ? 10.177 8.081 2.374 1.00 59.41 113 ASP A O 1
ATOM 829 N N . ARG A 1 114 ? 10.309 6.744 4.209 1.00 54.59 114 ARG A N 1
ATOM 830 C CA . ARG A 1 114 ? 11.027 7.659 5.116 1.00 54.59 114 ARG A CA 1
ATOM 831 C C . ARG A 1 114 ? 12.532 7.699 4.859 1.00 54.59 114 ARG A C 1
ATOM 833 O O . ARG A 1 114 ? 13.091 8.800 5.052 1.00 54.59 114 ARG A O 1
#

Foldseek 3Di:
DDFQKKKKWAQDPPQPCCVVCNGMHIDTDRDPVSVVVVCVVCVVSVTHIDIDGDDDDPLVVVLVVLVVQLVVLVVQLVVCVVVVNPVSVVVSVVSNVVSVVVNVVSVVVVVVVD

Secondary structure (DSSP, 8-state):
----EEEEEEPPTT-TTHHHHTTEEEEEESSHHHHHHHHHHHHHTT-EEEEEE-PPP-HHHHHHHHHHHHHHHHHHHHHHHHTT-HHHHHHHHHHHHHHHHHHHHHHHHHHHH-

pLDDT: mean 76.23, std 7.33, range [43.84, 88.0]

Sequence (114 aa):
MTTPHLIRGTVPPDSPLRQLAGRTATLPAEDLPQLAERVREMRRANIDPVVLPARRIPWTPIAVTVAAGVLAAAVNALAAILDGRTGAALGAAAAMVLLGIALFPILTHLEMDR

Radius of gyration: 22.82 Å; chains: 1; bounding box: 46×28×57 Å